Protein AF-A0AA40WFK2-F1 (afdb_monomer)

Solvent-accessible surface area (backbone atoms only — not comparable to full-atom values): 5455 Å² total; per-residue (Å²): 96,70,48,92,90,60,31,74,61,54,49,37,62,51,40,51,68,43,61,56,78,68,77,43,61,44,69,37,51,50,94,42,59,65,80,49,30,53,61,48,17,48,56,39,24,79,47,28,62,29,53,35,35,50,57,55,71,72,38,71,73,51,58,32,28,35,32,24,34,45,41,68,37,49,74,44,81,46,74,60,95,88,48,47,26,33,41,60,45,62,77,67,83,88,74,85,133

Sequence (97 aa):
MGTSTGGPRALQEVFSRIPEDISLPIFVVQHMPAGFTKAFAMRLNDHSKIKVKEAEDGESIEPNTGYVAPGDAHLSIHSKGGRKWIALSREGLVNGH

InterPro domains:
  IPR000673 Signal transduction response regulator, chemotaxis, protein-glutamate methylesterase [PF01339] (1-89)
  IPR000673 Signal transduction response regulator, chemotaxis, protein-glutamate methylesterase [PS50122] (1-97)
  IPR000673 Signal transduction response regulator, chemotaxis, protein-glutamate methylesterase [cd16432] (1-97)
  IPR035909 Methylesterase CheB, C-terminal [G3DSA:3.40.50.180] (1-97)
  IPR035909 Methylesterase CheB, C-terminal [SSF52738] (1-97)

Structure (mmCIF, N/CA/C/O backbone):
data_AF-A0AA40WFK2-F1
#
_entry.id   AF-A0AA40WFK2-F1
#
loop_
_atom_site.group_PDB
_atom_site.id
_atom_site.type_symbol
_atom_site.label_atom_id
_atom_site.label_alt_id
_atom_site.label_comp_id
_atom_site.label_asym_id
_atom_site.label_entity_id
_atom_site.label_seq_id
_atom_site.pdbx_PDB_ins_code
_atom_site.Cartn_x
_atom_site.Cartn_y
_atom_site.Cartn_z
_atom_site.occupancy
_atom_site.B_iso_or_equiv
_atom_site.auth_seq_id
_atom_site.auth_comp_id
_atom_site.auth_asym_id
_atom_site.auth_atom_id
_atom_site.pdbx_PDB_model_num
ATOM 1 N N . MET A 1 1 ? 7.629 -5.145 3.661 1.00 48.94 1 MET A N 1
ATOM 2 C CA . MET A 1 1 ? 7.741 -6.561 3.231 1.00 48.94 1 MET A CA 1
ATOM 3 C C . MET A 1 1 ? 8.186 -6.585 1.776 1.00 48.94 1 MET A C 1
ATOM 5 O O . MET A 1 1 ? 7.628 -5.792 1.029 1.00 48.94 1 MET A O 1
ATOM 9 N N . GLY A 1 2 ? 9.150 -7.429 1.387 1.00 45.31 2 GLY A N 1
ATOM 10 C CA . GLY A 1 2 ? 9.600 -7.576 -0.007 1.00 45.31 2 GLY A CA 1
ATOM 11 C C . GLY A 1 2 ? 9.909 -9.039 -0.340 1.00 45.31 2 GLY A C 1
ATOM 12 O O . GLY A 1 2 ? 10.485 -9.742 0.488 1.00 45.31 2 GLY A O 1
ATOM 13 N N . THR A 1 3 ? 9.474 -9.528 -1.506 1.00 49.94 3 THR A N 1
ATOM 14 C CA . THR A 1 3 ? 9.440 -10.976 -1.810 1.00 49.94 3 THR A CA 1
ATOM 15 C C . THR A 1 3 ? 9.582 -11.268 -3.315 1.00 49.94 3 THR A C 1
ATOM 17 O O . THR A 1 3 ? 8.743 -10.848 -4.095 1.00 49.94 3 THR A O 1
ATOM 20 N N . SER A 1 4 ? 10.610 -12.000 -3.765 1.00 54.28 4 SER A N 1
ATOM 21 C CA . SER A 1 4 ? 10.990 -12.052 -5.201 1.00 54.28 4 SER A CA 1
ATOM 22 C C . SER A 1 4 ? 10.314 -13.151 -6.056 1.00 54.28 4 SER A C 1
ATOM 24 O O . SER A 1 4 ? 10.011 -12.901 -7.216 1.00 54.28 4 SER A O 1
ATOM 26 N N . THR A 1 5 ? 9.992 -14.341 -5.526 1.00 44.72 5 THR A N 1
ATOM 27 C CA . THR A 1 5 ? 9.433 -15.456 -6.347 1.00 44.72 5 THR A CA 1
ATOM 28 C C . THR A 1 5 ? 8.124 -16.080 -5.838 1.00 44.72 5 THR A C 1
ATOM 30 O O . THR A 1 5 ? 7.551 -16.936 -6.502 1.00 44.72 5 THR A O 1
ATOM 33 N N . GLY A 1 6 ? 7.575 -15.596 -4.721 1.00 58.41 6 GLY A N 1
ATOM 34 C CA . GLY A 1 6 ? 6.234 -15.959 -4.215 1.00 58.41 6 GLY A CA 1
ATOM 35 C C . GLY A 1 6 ? 5.432 -14.758 -3.704 1.00 58.41 6 GLY A C 1
ATOM 36 O O . GLY A 1 6 ? 4.397 -14.905 -3.055 1.00 58.41 6 GLY A O 1
ATOM 37 N N . GLY A 1 7 ? 5.942 -13.558 -3.971 1.00 68.31 7 GLY A N 1
ATOM 38 C CA . GLY A 1 7 ? 5.587 -12.361 -3.233 1.00 68.31 7 GLY A CA 1
ATOM 39 C C . GLY A 1 7 ? 4.158 -11.881 -3.351 1.00 68.31 7 GLY A C 1
ATOM 40 O O . GLY A 1 7 ? 3.516 -11.674 -2.323 1.00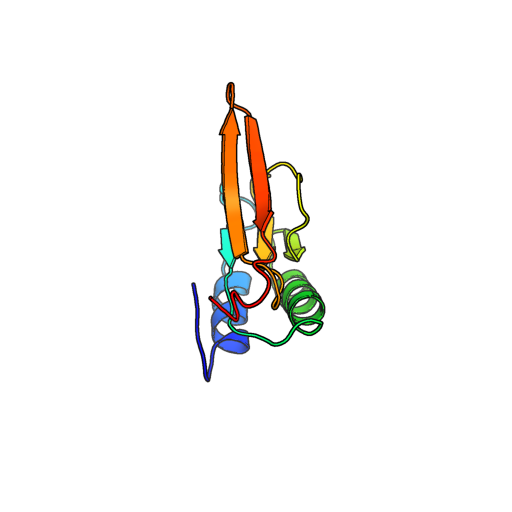 68.31 7 GLY A O 1
ATOM 41 N N . PRO A 1 8 ? 3.614 -11.772 -4.572 1.00 73.19 8 PRO A N 1
ATOM 42 C CA . PRO A 1 8 ? 2.249 -11.304 -4.743 1.00 73.19 8 PRO A CA 1
ATOM 43 C C . PRO A 1 8 ? 1.216 -12.186 -4.033 1.00 73.19 8 PRO A C 1
ATOM 45 O O . PRO A 1 8 ? 0.278 -11.663 -3.440 1.00 73.19 8 PRO A O 1
ATOM 48 N N . ARG A 1 9 ? 1.411 -13.512 -4.038 1.00 81.44 9 ARG A N 1
ATOM 49 C CA . ARG A 1 9 ? 0.497 -14.463 -3.389 1.00 81.44 9 ARG A CA 1
ATOM 50 C C . ARG A 1 9 ? 0.645 -14.456 -1.868 1.00 81.44 9 ARG A C 1
ATOM 52 O O . ARG A 1 9 ? -0.357 -14.419 -1.166 1.00 81.44 9 ARG A O 1
ATOM 59 N N . ALA A 1 10 ? 1.878 -14.426 -1.363 1.00 85.75 10 ALA A N 1
ATOM 60 C CA . ALA A 1 10 ? 2.127 -14.319 0.073 1.00 85.75 10 ALA A CA 1
ATOM 61 C C . ALA A 1 10 ? 1.564 -13.007 0.645 1.00 85.75 10 ALA A C 1
ATOM 63 O O . ALA A 1 10 ? 0.914 -13.010 1.686 1.00 85.75 10 ALA A O 1
ATOM 64 N N . LEU A 1 11 ? 1.751 -11.890 -0.065 1.00 87.69 11 LEU A N 1
ATOM 65 C CA . LEU A 1 11 ? 1.190 -10.603 0.336 1.00 87.69 11 LEU A CA 1
ATOM 66 C C . LEU A 1 11 ? -0.340 -10.617 0.284 1.00 87.69 11 LEU A C 1
ATOM 68 O O . LEU A 1 11 ? -0.957 -10.116 1.212 1.00 87.69 11 LEU A O 1
ATOM 72 N N . GLN A 1 12 ? -0.964 -11.244 -0.716 1.00 88.25 12 GLN A N 1
ATOM 73 C CA . GLN A 1 12 ? -2.422 -11.423 -0.725 1.00 88.25 12 GLN A CA 1
ATOM 74 C C . GLN A 1 12 ? -2.925 -12.182 0.505 1.00 88.25 12 GLN A C 1
ATOM 76 O O . GLN A 1 12 ? -3.861 -11.722 1.150 1.00 88.25 12 GLN A O 1
ATOM 81 N N . GLU A 1 13 ? -2.289 -13.300 0.863 1.00 90.56 13 GLU A N 1
ATOM 82 C CA . GLU A 1 13 ? -2.678 -14.081 2.045 1.00 90.56 13 GLU A CA 1
ATOM 83 C C . GLU A 1 13 ? -2.484 -13.315 3.357 1.00 90.56 13 GLU A C 1
ATOM 85 O O . GLU A 1 13 ? -3.256 -13.499 4.299 1.00 90.56 13 GLU A O 1
ATOM 90 N N . VAL A 1 14 ? -1.462 -12.458 3.433 1.00 91.69 14 VAL A N 1
ATOM 91 C CA . VAL A 1 14 ? -1.273 -11.557 4.573 1.00 91.69 14 VAL A CA 1
ATOM 92 C C . VAL A 1 14 ? -2.399 -10.528 4.603 1.00 91.69 14 VAL A C 1
ATOM 94 O O . VAL A 1 14 ? -3.108 -10.450 5.602 1.00 91.69 14 VAL A O 1
ATOM 97 N N . PHE A 1 15 ? -2.612 -9.788 3.510 1.00 93.62 15 PHE A N 1
ATOM 98 C CA . PHE A 1 15 ? -3.603 -8.710 3.420 1.00 93.62 15 PHE A CA 1
ATOM 99 C C . PHE A 1 15 ? -5.048 -9.183 3.611 1.00 93.62 15 PHE A C 1
ATOM 101 O O . PHE A 1 15 ? -5.857 -8.422 4.143 1.00 93.62 15 PHE A O 1
ATOM 108 N N . SER A 1 16 ? -5.365 -10.433 3.261 1.00 93.69 16 SER A N 1
ATOM 109 C CA . SER A 1 16 ? -6.693 -11.018 3.475 1.00 93.69 16 SER A CA 1
ATOM 110 C C . SER A 1 16 ? -7.003 -11.353 4.929 1.00 93.69 1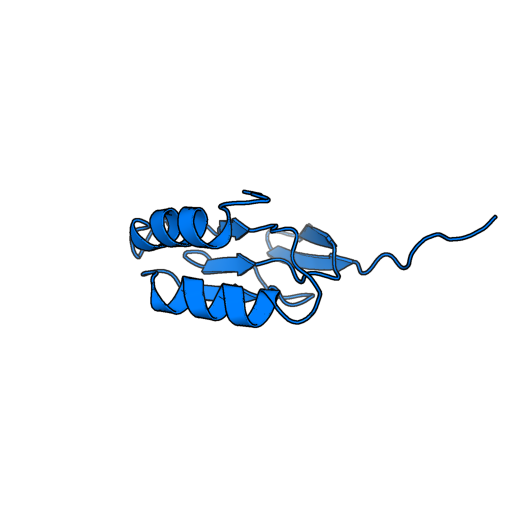6 SER A C 1
ATOM 112 O O . SER A 1 16 ? -8.156 -11.601 5.277 1.00 93.69 16 SER A O 1
ATOM 114 N N . ARG A 1 17 ? -5.981 -11.395 5.788 1.00 94.81 17 ARG A N 1
ATOM 115 C CA . ARG A 1 17 ? -6.119 -11.677 7.224 1.00 94.81 17 ARG A CA 1
ATOM 116 C C . ARG A 1 17 ? -6.074 -10.414 8.078 1.00 94.81 17 ARG A C 1
ATOM 118 O O . ARG A 1 17 ? -6.298 -10.496 9.282 1.00 94.81 17 ARG A O 1
ATOM 125 N N . ILE A 1 18 ? -5.785 -9.264 7.473 1.00 93.56 18 ILE A N 1
ATOM 126 C CA . ILE A 1 18 ? -5.729 -7.982 8.172 1.00 93.56 18 ILE A CA 1
ATOM 127 C C . ILE A 1 18 ? -7.161 -7.561 8.537 1.00 93.56 18 ILE A C 1
ATOM 129 O O . ILE A 1 18 ? -8.031 -7.555 7.659 1.00 93.56 18 ILE A O 1
ATOM 133 N N . PRO A 1 19 ? -7.445 -7.253 9.815 1.00 93.56 19 PRO A N 1
ATOM 134 C CA . PRO A 1 19 ? -8.749 -6.735 10.208 1.00 93.56 19 PRO A CA 1
ATOM 135 C C . PRO A 1 19 ? -8.964 -5.326 9.636 1.00 93.56 19 PRO A C 1
ATOM 137 O O . PRO A 1 19 ? -8.015 -4.637 9.283 1.00 93.56 19 PRO A O 1
ATOM 140 N N . GLU A 1 20 ? -10.220 -4.899 9.538 1.00 92.62 20 GLU A N 1
ATOM 141 C CA . GLU A 1 20 ? -10.581 -3.586 8.976 1.00 92.62 20 GLU A CA 1
ATOM 142 C C . GLU A 1 20 ? -10.000 -2.402 9.761 1.00 92.62 20 GLU A C 1
ATOM 144 O O . GLU A 1 20 ? -9.677 -1.374 9.168 1.00 92.62 20 GLU A O 1
ATOM 149 N N . ASP A 1 21 ? -9.825 -2.566 11.075 1.00 94.44 21 ASP A N 1
ATOM 150 C CA . ASP A 1 21 ? -9.237 -1.562 11.950 1.00 94.44 21 ASP A CA 1
ATOM 151 C C . ASP A 1 21 ? -7.997 -2.115 12.653 1.00 94.44 21 ASP A C 1
ATOM 153 O O . ASP A 1 21 ? -8.061 -2.798 13.674 1.00 94.44 21 ASP A O 1
ATOM 157 N N . ILE A 1 22 ? -6.846 -1.824 12.060 1.00 95.50 22 ILE A N 1
ATOM 158 C CA . ILE A 1 22 ? -5.528 -2.019 12.665 1.00 95.50 22 ILE A CA 1
ATOM 159 C C . ILE A 1 22 ? -4.964 -0.717 13.238 1.00 95.50 22 ILE A C 1
ATOM 161 O O . ILE A 1 22 ? -3.896 -0.739 13.847 1.00 95.50 22 ILE A O 1
ATOM 165 N N . SER A 1 23 ? -5.637 0.415 12.999 1.00 94.44 23 SER A N 1
ATOM 166 C CA . SER A 1 23 ? -5.229 1.767 13.395 1.00 94.44 23 SER A CA 1
ATOM 167 C C . SER A 1 23 ? -3.796 2.153 12.979 1.00 94.44 23 SER A C 1
ATOM 169 O O . SER A 1 23 ? -3.188 3.060 13.547 1.00 94.44 23 SER A O 1
ATOM 171 N N . LEU A 1 24 ? -3.241 1.478 11.965 1.00 94.69 24 LEU A N 1
ATOM 172 C CA . LEU A 1 24 ? -1.875 1.657 11.473 1.00 94.69 24 LEU A CA 1
ATOM 173 C C . LEU A 1 24 ? -1.839 1.652 9.935 1.00 94.69 24 LEU A C 1
ATOM 175 O O . LEU A 1 24 ? -2.614 0.928 9.307 1.00 94.69 24 LEU A O 1
ATOM 179 N N . PRO A 1 25 ? -0.942 2.433 9.308 1.00 96.19 25 PRO A N 1
ATOM 180 C CA . PRO A 1 25 ? -0.644 2.312 7.885 1.00 96.19 25 PRO A CA 1
ATOM 181 C C . PRO A 1 25 ? 0.288 1.121 7.615 1.00 96.19 25 PRO A C 1
ATOM 183 O O . PRO A 1 25 ? 1.117 0.758 8.453 1.00 96.19 25 PRO A O 1
ATOM 186 N N . ILE A 1 26 ? 0.215 0.553 6.411 1.00 96.44 26 ILE A N 1
ATOM 187 C CA . ILE A 1 26 ? 1.111 -0.518 5.952 1.00 96.44 26 ILE A CA 1
ATOM 188 C C . ILE A 1 26 ? 1.835 -0.067 4.691 1.00 96.44 26 ILE A C 1
ATOM 190 O O . ILE A 1 26 ? 1.213 0.449 3.774 1.00 96.44 26 ILE A O 1
ATOM 194 N N . PHE A 1 27 ? 3.142 -0.316 4.610 1.00 95.88 27 PHE A N 1
ATOM 195 C CA . PHE A 1 27 ? 3.949 -0.004 3.430 1.00 95.88 27 PHE A CA 1
ATOM 196 C C . PHE A 1 27 ? 4.517 -1.283 2.812 1.00 95.88 27 PHE A C 1
ATOM 198 O O . PHE A 1 27 ? 5.132 -2.118 3.488 1.00 95.88 27 PHE A O 1
ATOM 205 N N . VAL A 1 28 ? 4.316 -1.435 1.508 1.00 93.56 28 VAL A N 1
ATOM 206 C CA . VAL A 1 28 ? 4.737 -2.593 0.722 1.00 93.56 28 VAL A CA 1
ATOM 207 C C . VAL A 1 28 ? 5.713 -2.124 -0.345 1.00 93.56 28 VAL A C 1
ATOM 209 O O . VAL A 1 28 ? 5.371 -1.308 -1.194 1.00 93.56 28 VAL A O 1
ATOM 212 N N . VAL A 1 29 ? 6.927 -2.670 -0.316 1.00 90.75 29 VAL A N 1
ATOM 213 C CA . VAL A 1 29 ? 7.952 -2.426 -1.333 1.00 90.75 29 VAL A CA 1
ATOM 214 C C . VAL A 1 29 ? 8.234 -3.761 -1.992 1.00 90.75 29 VAL A C 1
ATOM 216 O O . VAL A 1 29 ? 8.857 -4.646 -1.407 1.00 90.75 29 VAL A O 1
ATOM 219 N N . GLN A 1 30 ? 7.709 -3.921 -3.199 1.00 85.75 30 GLN A N 1
ATOM 220 C CA . GLN A 1 30 ? 7.790 -5.158 -3.949 1.00 85.75 30 GLN A CA 1
ATOM 221 C C . GLN A 1 30 ? 8.545 -4.881 -5.245 1.00 85.75 30 GLN A C 1
ATOM 223 O O . GLN A 1 30 ? 8.156 -4.008 -6.012 1.00 85.75 30 GLN A O 1
ATOM 228 N N . HIS A 1 31 ? 9.628 -5.623 -5.482 1.00 82.19 31 HIS A N 1
ATOM 229 C CA . HIS A 1 31 ? 10.442 -5.490 -6.687 1.00 82.19 31 HIS A CA 1
ATOM 230 C C . HIS A 1 31 ? 9.626 -5.960 -7.900 1.00 82.19 31 HIS A C 1
ATOM 232 O O . HIS A 1 31 ? 9.515 -7.159 -8.164 1.00 82.19 31 HIS A O 1
ATOM 238 N N . MET A 1 32 ? 8.972 -5.014 -8.567 1.00 84.00 32 MET A N 1
ATOM 239 C CA . MET A 1 32 ? 8.097 -5.210 -9.718 1.00 84.00 32 MET 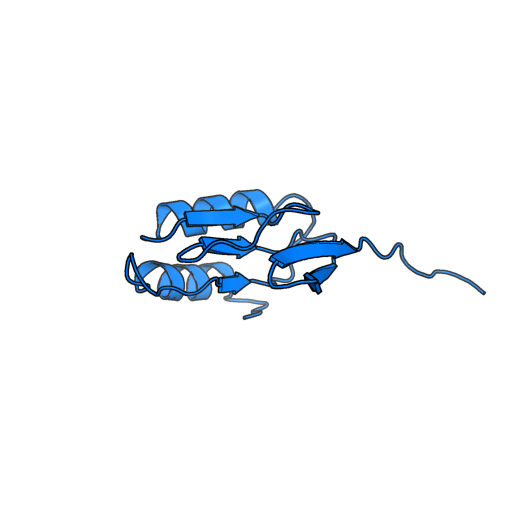A CA 1
ATOM 240 C C . MET A 1 32 ? 8.370 -4.106 -10.740 1.00 84.00 32 MET A C 1
ATOM 242 O O . MET A 1 32 ? 8.662 -2.982 -10.335 1.00 84.00 32 MET A O 1
ATOM 246 N N . PRO A 1 33 ? 8.258 -4.386 -12.050 1.00 82.00 33 PRO A N 1
ATOM 247 C CA . PRO A 1 33 ? 8.450 -3.356 -13.061 1.00 82.00 33 PRO A CA 1
ATOM 248 C C . PRO A 1 33 ? 7.425 -2.223 -12.927 1.00 82.00 33 PRO A C 1
ATOM 250 O O . PRO A 1 33 ? 6.276 -2.446 -12.519 1.00 82.00 33 PRO A O 1
ATOM 253 N N . ALA A 1 34 ? 7.832 -1.021 -13.337 1.00 75.94 34 ALA A N 1
ATOM 254 C CA . ALA A 1 34 ? 6.948 0.133 -13.445 1.00 75.94 34 ALA A CA 1
ATOM 255 C C . ALA A 1 34 ? 5.694 -0.224 -14.269 1.00 75.94 34 ALA A C 1
ATOM 257 O O . ALA A 1 34 ? 5.790 -0.849 -15.325 1.00 75.94 34 ALA A O 1
ATOM 258 N N . GLY A 1 35 ? 4.511 0.123 -13.758 1.00 81.31 35 GLY A N 1
ATOM 259 C CA . GLY A 1 35 ? 3.216 -0.194 -14.376 1.00 81.31 35 GLY A CA 1
ATOM 260 C C . GLY A 1 35 ? 2.523 -1.456 -13.844 1.00 81.31 35 GLY A C 1
ATOM 261 O O . GLY A 1 35 ? 1.303 -1.564 -13.960 1.00 81.31 35 GLY A O 1
ATOM 262 N N . PHE A 1 36 ? 3.240 -2.376 -13.187 1.00 90.00 36 PHE A N 1
ATOM 263 C CA . PHE A 1 36 ? 2.619 -3.557 -12.565 1.00 90.00 36 PHE A CA 1
ATOM 264 C C . PHE A 1 36 ? 2.198 -3.317 -11.110 1.00 90.00 36 PHE A C 1
ATOM 266 O O . PHE A 1 36 ? 1.296 -3.991 -10.609 1.00 90.00 36 PHE A O 1
ATOM 273 N N . THR A 1 37 ? 2.829 -2.360 -10.430 1.00 92.56 37 THR A N 1
ATOM 274 C CA . THR A 1 37 ? 2.583 -2.034 -9.018 1.00 92.56 37 THR A CA 1
ATOM 275 C C . THR A 1 37 ? 1.161 -1.526 -8.772 1.00 92.56 37 THR A C 1
ATOM 277 O O . THR A 1 37 ? 0.526 -1.952 -7.807 1.00 92.56 37 THR A O 1
ATOM 280 N N . LYS A 1 38 ? 0.586 -0.757 -9.703 1.00 92.88 38 LYS A N 1
ATOM 281 C CA . LYS A 1 38 ? -0.814 -0.313 -9.643 1.00 92.88 38 LYS A CA 1
ATOM 282 C C . LYS A 1 38 ? -1.814 -1.468 -9.702 1.00 92.88 38 LYS A C 1
ATOM 284 O O . LYS A 1 38 ? -2.724 -1.546 -8.877 1.00 92.88 38 LYS A O 1
ATOM 289 N N . ALA A 1 39 ? -1.632 -2.388 -10.650 1.00 92.69 39 ALA A N 1
ATOM 290 C CA . ALA A 1 39 ? -2.471 -3.583 -10.761 1.00 92.69 39 ALA A CA 1
ATOM 291 C C . ALA A 1 39 ? -2.307 -4.500 -9.538 1.00 92.69 39 ALA A C 1
ATOM 293 O O . ALA A 1 39 ? -3.272 -5.100 -9.065 1.00 92.69 39 ALA A O 1
ATOM 294 N N . PHE A 1 40 ? -1.092 -4.581 -8.990 1.00 93.31 40 PHE A N 1
ATOM 295 C CA . PHE A 1 40 ? -0.826 -5.324 -7.765 1.00 93.31 40 PHE A CA 1
ATOM 296 C C . PHE A 1 40 ? -1.540 -4.724 -6.548 1.00 93.31 40 PHE A C 1
ATOM 298 O O . PHE A 1 40 ? -2.197 -5.462 -5.816 1.00 93.31 40 PHE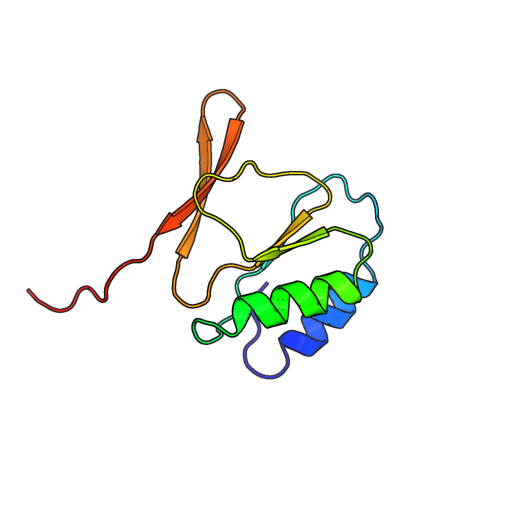 A O 1
ATOM 305 N N . ALA A 1 41 ? -1.484 -3.402 -6.373 1.00 95.31 41 ALA A N 1
ATOM 306 C CA . ALA A 1 41 ? -2.187 -2.704 -5.301 1.00 95.31 41 ALA A CA 1
ATOM 307 C C . ALA A 1 41 ? -3.706 -2.901 -5.379 1.00 95.31 41 ALA A C 1
ATOM 309 O O . ALA A 1 41 ? -4.327 -3.228 -4.372 1.00 95.31 41 ALA A O 1
ATOM 310 N N . MET A 1 42 ? -4.287 -2.792 -6.580 1.00 95.25 42 MET A N 1
ATOM 311 C CA . MET A 1 42 ? -5.709 -3.073 -6.812 1.00 95.25 42 MET A CA 1
ATOM 312 C C . MET A 1 42 ? -6.070 -4.502 -6.398 1.00 95.25 42 MET A C 1
ATOM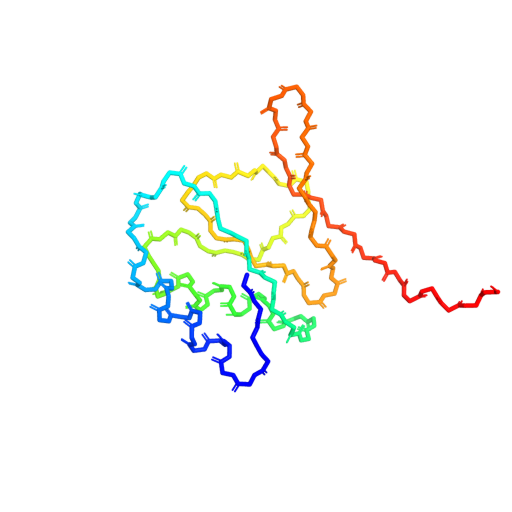 314 O O . MET A 1 42 ? -7.033 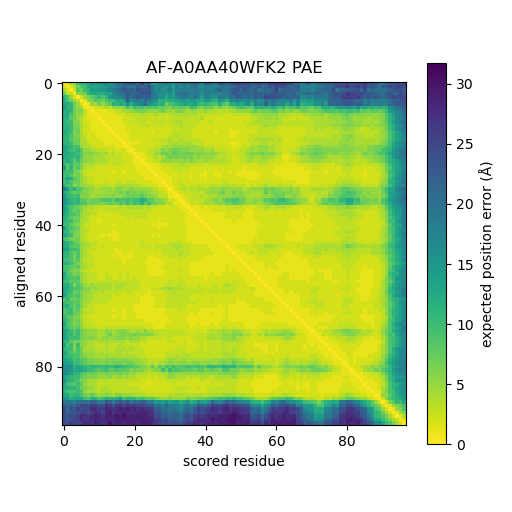-4.723 -5.675 1.00 95.25 42 MET A O 1
ATOM 318 N N . ARG A 1 43 ? -5.238 -5.478 -6.766 1.00 94.12 43 ARG A N 1
ATOM 319 C CA . ARG A 1 43 ? -5.486 -6.875 -6.413 1.00 94.12 43 ARG A CA 1
ATOM 320 C C . ARG A 1 43 ? -5.404 -7.141 -4.911 1.00 94.12 43 ARG A C 1
ATOM 322 O O . ARG A 1 43 ? -6.159 -7.970 -4.412 1.00 94.12 43 ARG A O 1
ATOM 329 N N . LEU A 1 44 ? -4.485 -6.481 -4.202 1.00 95.19 44 LEU A N 1
ATOM 330 C CA . LEU A 1 44 ? -4.428 -6.534 -2.739 1.00 95.19 44 LEU A CA 1
ATOM 331 C C . LEU A 1 44 ? -5.667 -5.885 -2.117 1.00 95.19 44 LEU A C 1
ATOM 333 O O . LEU A 1 44 ? -6.218 -6.446 -1.176 1.00 95.19 44 LEU A O 1
ATOM 337 N N . ASN A 1 45 ? -6.120 -4.753 -2.664 1.00 96.69 45 ASN A N 1
ATOM 338 C CA . ASN A 1 45 ? -7.320 -4.053 -2.212 1.00 96.69 45 ASN A CA 1
ATOM 339 C C . ASN A 1 45 ? -8.565 -4.944 -2.310 1.00 96.69 45 ASN A C 1
ATOM 341 O O . ASN A 1 45 ? -9.301 -5.058 -1.341 1.00 96.69 45 ASN A O 1
ATOM 345 N N . ASP A 1 46 ? -8.750 -5.643 -3.434 1.00 96.00 46 ASP A N 1
ATOM 346 C CA . ASP A 1 46 ? -9.896 -6.541 -3.647 1.00 96.00 46 ASP A CA 1
ATOM 347 C C . ASP A 1 46 ? -9.951 -7.712 -2.651 1.00 96.00 46 ASP A C 1
ATOM 349 O O . ASP A 1 46 ? -11.007 -8.303 -2.436 1.00 96.00 46 ASP A O 1
ATOM 353 N N . HIS A 1 47 ? -8.810 -8.066 -2.054 1.00 93.94 47 HIS A N 1
ATOM 354 C CA . HIS A 1 47 ? -8.686 -9.180 -1.114 1.00 93.94 47 HIS A CA 1
ATOM 355 C C . HIS A 1 47 ? -8.453 -8.719 0.327 1.00 93.94 47 HIS A C 1
ATOM 357 O O . HIS A 1 47 ? -8.193 -9.565 1.177 1.00 93.94 47 HIS A O 1
ATOM 363 N N . SER A 1 48 ? -8.525 -7.418 0.624 1.00 95.69 48 SER A N 1
ATOM 364 C CA . SER A 1 48 ? -8.277 -6.874 1.960 1.00 95.69 48 SER A CA 1
ATOM 365 C C . SER A 1 48 ? -9.496 -6.150 2.519 1.00 95.69 48 SER A C 1
ATOM 367 O O . SER A 1 48 ? -10.372 -5.703 1.785 1.00 95.69 48 SER A O 1
ATOM 369 N N . LYS A 1 49 ? -9.552 -6.033 3.848 1.00 96.50 49 LYS A N 1
ATOM 370 C CA . LYS A 1 49 ? -10.554 -5.213 4.544 1.00 96.50 49 LYS A CA 1
ATOM 371 C C . LYS A 1 49 ? -10.124 -3.755 4.693 1.00 96.50 49 LYS A C 1
ATOM 373 O O . LYS A 1 49 ? -10.963 -2.895 4.929 1.00 96.50 49 LYS A O 1
ATOM 378 N N . ILE A 1 50 ? -8.823 -3.494 4.581 1.00 97.31 50 ILE A N 1
ATOM 379 C CA . ILE A 1 50 ? -8.257 -2.146 4.588 1.00 97.31 50 ILE A CA 1
ATOM 380 C C . ILE A 1 50 ? -8.121 -1.631 3.157 1.00 97.31 50 ILE A C 1
ATOM 382 O O . ILE A 1 50 ? -8.000 -2.412 2.212 1.00 97.31 50 ILE A O 1
ATOM 386 N N . LYS A 1 51 ? -8.086 -0.308 2.991 1.00 97.69 51 LYS A N 1
ATOM 387 C CA . LYS A 1 51 ? -7.815 0.298 1.685 1.00 97.69 51 LYS A CA 1
ATOM 388 C C . LYS A 1 51 ? -6.393 -0.052 1.260 1.00 97.69 51 LYS A C 1
ATOM 390 O O . LYS A 1 51 ? -5.475 0.101 2.055 1.00 97.69 51 LYS A O 1
ATOM 395 N N . VAL A 1 52 ? -6.173 -0.453 0.014 1.00 97.75 52 VAL A N 1
ATOM 396 C CA . VAL A 1 52 ? -4.825 -0.630 -0.545 1.00 97.75 52 VAL A CA 1
ATOM 397 C C . VAL A 1 52 ? -4.705 0.141 -1.853 1.00 97.75 52 VAL A C 1
ATOM 399 O O . VAL A 1 52 ? -5.573 0.060 -2.720 1.00 97.75 52 VAL A O 1
ATOM 402 N N . LYS A 1 53 ? -3.634 0.920 -2.007 1.00 97.75 53 LYS A N 1
ATOM 403 C CA . LYS A 1 53 ? -3.365 1.701 -3.220 1.00 97.75 53 LYS A CA 1
ATOM 404 C C . LYS A 1 53 ? -1.873 1.770 -3.524 1.00 97.75 53 LYS A C 1
ATOM 406 O O . LYS A 1 53 ? -1.035 1.552 -2.652 1.00 97.75 53 LYS A O 1
ATOM 411 N N . GLU A 1 54 ? -1.546 2.061 -4.777 1.00 97.19 54 GLU A N 1
ATOM 412 C CA . GLU A 1 54 ? -0.198 2.510 -5.122 1.00 97.19 54 GLU A CA 1
ATOM 413 C C . GLU A 1 54 ? 0.028 3.887 -4.494 1.00 97.19 54 GLU A C 1
ATOM 415 O O . GLU A 1 54 ? -0.883 4.713 -4.487 1.00 97.19 54 GLU A O 1
ATOM 420 N N . ALA A 1 55 ? 1.204 4.092 -3.914 1.00 96.94 55 ALA A N 1
ATOM 421 C CA . ALA A 1 55 ? 1.554 5.327 -3.239 1.00 96.94 55 ALA A CA 1
ATOM 422 C C . ALA A 1 55 ? 1.702 6.484 -4.234 1.00 96.94 55 ALA A C 1
ATOM 424 O O . ALA A 1 55 ? 2.248 6.318 -5.325 1.00 96.94 55 ALA A O 1
ATOM 425 N N . GLU A 1 56 ? 1.258 7.661 -3.817 1.00 96.38 56 GLU A N 1
ATOM 426 C CA . GLU A 1 56 ? 1.340 8.923 -4.538 1.00 96.38 56 GLU A CA 1
ATOM 427 C C . GLU A 1 56 ? 2.246 9.903 -3.785 1.00 96.38 56 GLU A C 1
ATOM 429 O O . GLU A 1 56 ? 2.314 9.915 -2.554 1.00 96.38 56 GLU A O 1
ATOM 434 N N . ASP A 1 57 ? 2.967 10.735 -4.532 1.00 96.50 57 ASP A N 1
ATOM 435 C CA . ASP A 1 57 ? 3.866 11.717 -3.935 1.00 96.50 57 ASP A CA 1
ATOM 436 C C . ASP A 1 57 ? 3.084 12.827 -3.220 1.00 96.50 57 ASP A C 1
ATOM 438 O O . ASP A 1 57 ? 2.089 13.342 -3.730 1.00 96.50 57 ASP A O 1
ATOM 442 N N . GLY A 1 58 ? 3.536 13.198 -2.023 1.00 96.12 58 GLY A N 1
ATOM 443 C CA . GLY A 1 58 ? 2.936 14.255 -1.213 1.00 96.12 58 GLY A CA 1
ATOM 444 C C . GLY A 1 58 ? 1.645 13.867 -0.486 1.00 96.12 58 GLY A C 1
ATOM 445 O O . GLY A 1 58 ? 1.088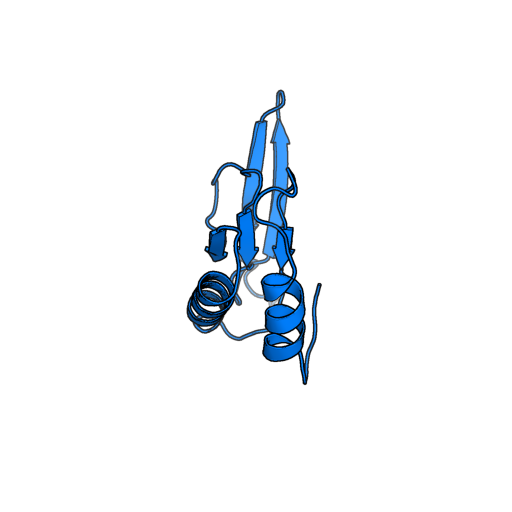 14.707 0.229 1.00 96.12 58 GLY A O 1
ATOM 446 N N . GLU A 1 59 ? 1.159 12.629 -0.622 1.00 96.81 59 GLU A N 1
ATOM 447 C CA . GLU A 1 59 ? -0.083 12.220 0.034 1.00 96.81 59 GLU A CA 1
ATOM 448 C C . GLU A 1 59 ? 0.092 12.023 1.548 1.00 96.81 59 GLU A C 1
ATOM 450 O O . GLU A 1 59 ? 1.131 11.557 2.031 1.00 96.81 59 GLU A O 1
ATOM 455 N N . SER A 1 60 ? -0.937 12.392 2.316 1.00 97.06 60 SER A N 1
ATOM 456 C CA . SER A 1 60 ? -0.976 12.148 3.760 1.00 97.06 60 SER A CA 1
ATOM 457 C C . SER A 1 60 ? -1.064 10.648 4.052 1.00 97.06 60 SER A C 1
ATOM 459 O O . SER A 1 60 ? -1.698 9.888 3.319 1.00 97.06 60 SER A O 1
ATOM 461 N N . ILE A 1 61 ? -0.420 10.228 5.140 1.00 97.00 61 ILE A N 1
ATOM 462 C CA . ILE A 1 61 ? -0.451 8.833 5.584 1.00 97.00 61 ILE A CA 1
ATOM 463 C C . ILE A 1 61 ? -1.672 8.622 6.476 1.00 97.00 61 ILE A C 1
ATOM 465 O O . ILE A 1 61 ? -1.738 9.166 7.578 1.00 97.00 61 ILE A O 1
ATOM 469 N N . GLU A 1 62 ? -2.587 7.783 6.008 1.00 96.69 62 GLU A N 1
ATOM 470 C CA . GLU A 1 62 ? -3.841 7.462 6.676 1.00 96.69 62 GLU A CA 1
ATOM 471 C C . GLU A 1 62 ? -3.752 6.101 7.388 1.00 96.69 62 GLU A C 1
ATOM 473 O O . GLU A 1 62 ? -3.129 5.163 6.872 1.00 96.69 62 GLU A O 1
ATOM 478 N N . PRO A 1 63 ? -4.376 5.948 8.570 1.00 96.44 63 PRO A N 1
ATOM 479 C CA . PRO A 1 63 ? -4.536 4.640 9.195 1.00 96.44 63 PRO A CA 1
ATOM 480 C C . PRO A 1 63 ? -5.399 3.721 8.318 1.00 96.44 63 PRO A C 1
ATOM 482 O O . PRO A 1 63 ? -6.140 4.180 7.447 1.00 96.44 63 PRO A O 1
ATOM 485 N N . ASN A 1 64 ? -5.308 2.407 8.549 1.00 97.12 64 ASN A N 1
ATOM 486 C CA . ASN A 1 64 ? -6.108 1.403 7.833 1.00 97.12 64 ASN A CA 1
ATOM 487 C C . ASN A 1 64 ? -5.947 1.505 6.303 1.00 97.12 64 ASN A C 1
ATOM 489 O O . ASN A 1 64 ? -6.884 1.271 5.536 1.00 97.12 64 ASN A O 1
ATOM 493 N N . THR A 1 65 ? -4.738 1.880 5.868 1.00 97.88 65 THR A N 1
ATOM 494 C CA . THR A 1 65 ? -4.370 2.018 4.458 1.00 97.88 65 THR A CA 1
ATOM 495 C C . THR A 1 65 ? -3.027 1.344 4.181 1.00 97.88 65 THR A C 1
ATOM 497 O O . THR A 1 65 ? -2.027 1.582 4.861 1.00 97.88 65 THR A O 1
ATOM 500 N N . GLY A 1 66 ? -3.010 0.482 3.169 1.00 97.50 66 GLY A N 1
ATOM 501 C CA . GLY A 1 66 ? -1.829 -0.122 2.576 1.00 97.50 66 GLY A CA 1
ATOM 502 C C . GLY A 1 66 ? -1.333 0.685 1.378 1.00 97.50 66 GLY A C 1
ATOM 503 O O . GLY A 1 66 ? -2.081 0.930 0.434 1.00 97.50 66 GLY A O 1
ATOM 504 N N . TYR A 1 67 ? -0.055 1.043 1.390 1.00 97.75 67 TYR A N 1
ATOM 505 C CA . TYR A 1 67 ? 0.624 1.793 0.341 1.00 97.75 67 TYR A CA 1
ATOM 506 C C . TYR A 1 67 ? 1.653 0.903 -0.351 1.00 97.75 67 TYR A C 1
ATOM 508 O O . TYR A 1 67 ? 2.597 0.422 0.278 1.00 97.75 67 TYR A O 1
ATOM 516 N N . VAL A 1 68 ? 1.479 0.682 -1.650 1.00 96.06 68 VAL A N 1
ATOM 517 C CA . VAL A 1 68 ? 2.428 -0.051 -2.493 1.00 96.06 68 VAL A CA 1
ATOM 518 C C . VAL A 1 68 ? 3.349 0.952 -3.177 1.00 96.06 68 VAL A C 1
ATOM 520 O O . VAL A 1 68 ? 2.873 1.826 -3.896 1.00 96.06 68 VAL A O 1
ATOM 523 N N . ALA A 1 69 ? 4.659 0.840 -2.967 1.00 94.94 69 ALA A N 1
ATOM 524 C CA . ALA A 1 69 ? 5.631 1.688 -3.650 1.00 94.94 69 ALA A CA 1
ATOM 525 C C . ALA A 1 69 ? 5.579 1.458 -5.176 1.00 94.94 69 ALA A C 1
ATO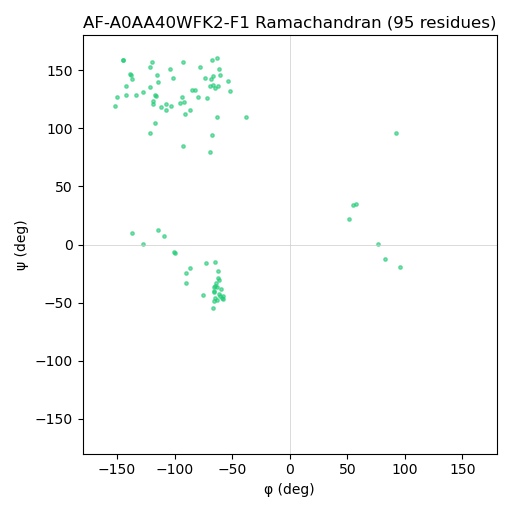M 527 O O . ALA A 1 69 ? 5.527 0.296 -5.598 1.00 94.94 69 ALA A O 1
ATOM 528 N N . PRO A 1 70 ? 5.607 2.519 -6.004 1.00 93.81 70 PRO A N 1
ATOM 529 C CA . PRO A 1 70 ? 5.725 2.374 -7.451 1.00 93.81 70 PRO A CA 1
ATOM 530 C C . PRO A 1 70 ? 7.028 1.671 -7.837 1.00 93.81 70 PRO A C 1
ATOM 532 O O . PRO A 1 70 ? 8.060 1.866 -7.198 1.00 93.81 70 PRO A O 1
ATOM 535 N N . GLY A 1 71 ? 6.998 0.880 -8.910 1.00 89.88 71 GLY A N 1
ATOM 536 C CA . GLY A 1 71 ? 8.159 0.091 -9.345 1.00 89.88 71 GLY A CA 1
ATOM 537 C C . GLY A 1 71 ? 9.372 0.914 -9.808 1.00 89.88 71 GLY A C 1
ATOM 538 O O . GLY A 1 71 ? 10.463 0.370 -9.936 1.00 89.88 71 GLY A O 1
ATOM 539 N N . ASP A 1 72 ? 9.188 2.209 -10.066 1.00 89.06 72 ASP A N 1
ATOM 540 C CA . ASP A 1 72 ? 10.199 3.162 -10.538 1.00 89.06 72 ASP A CA 1
ATOM 541 C C . ASP A 1 72 ? 10.520 4.277 -9.528 1.00 89.06 72 ASP A C 1
ATOM 543 O O . ASP A 1 72 ? 11.151 5.271 -9.893 1.00 89.06 72 ASP A O 1
ATOM 547 N N . ALA A 1 73 ? 10.082 4.144 -8.274 1.00 89.62 73 ALA A N 1
ATOM 548 C CA . ALA A 1 73 ? 10.297 5.159 -7.250 1.00 89.62 73 ALA A CA 1
ATOM 549 C C . ALA A 1 73 ? 10.702 4.553 -5.901 1.00 89.62 73 ALA A C 1
ATOM 551 O O . ALA A 1 73 ? 10.163 3.542 -5.452 1.00 89.62 73 ALA A O 1
ATOM 552 N N . HIS A 1 74 ? 11.607 5.237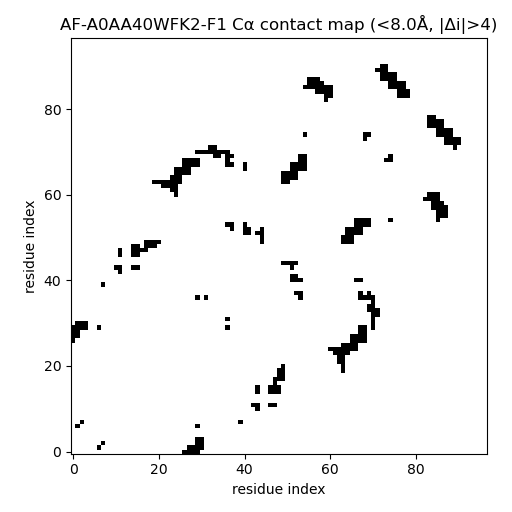 -5.206 1.00 91.25 74 HIS A N 1
ATOM 553 C CA . HIS A 1 74 ? 11.855 5.014 -3.790 1.00 91.25 74 HIS A CA 1
ATOM 554 C C . HIS A 1 74 ? 10.781 5.719 -2.959 1.00 91.25 74 HIS A C 1
ATOM 556 O O . HIS A 1 74 ? 10.554 6.919 -3.098 1.00 91.25 74 HIS A O 1
ATOM 562 N N . LEU A 1 75 ? 10.133 4.964 -2.069 1.00 94.00 75 LEU A N 1
ATOM 563 C CA . LEU A 1 75 ? 9.154 5.485 -1.119 1.00 94.00 75 LEU A CA 1
ATOM 564 C C . LEU A 1 75 ? 9.843 5.850 0.196 1.00 94.00 75 LEU A C 1
ATOM 566 O O . LEU A 1 75 ? 10.431 4.993 0.852 1.00 94.00 75 LEU A O 1
ATOM 570 N N . SER A 1 76 ? 9.710 7.111 0.601 1.00 94.88 76 SER A N 1
ATOM 571 C CA . SER A 1 76 ? 10.169 7.641 1.886 1.00 94.88 76 SER A CA 1
ATOM 572 C C . SER A 1 76 ? 9.008 8.230 2.684 1.00 94.88 76 SER A C 1
ATOM 574 O O . SER A 1 76 ? 8.017 8.698 2.125 1.00 94.88 76 SER A O 1
ATOM 576 N N . ILE A 1 77 ? 9.132 8.228 4.012 1.00 95.19 77 ILE A N 1
ATOM 577 C CA . ILE A 1 77 ? 8.156 8.844 4.916 1.00 95.19 77 ILE A CA 1
ATOM 578 C C . ILE A 1 77 ? 8.768 10.116 5.482 1.00 95.19 77 ILE A C 1
ATOM 580 O O . ILE A 1 77 ? 9.803 10.075 6.145 1.00 95.19 77 ILE A O 1
ATOM 584 N N . HIS A 1 78 ? 8.107 11.242 5.250 1.00 95.50 78 HIS A N 1
ATOM 585 C CA . HIS A 1 78 ? 8.504 12.528 5.801 1.00 95.50 78 HIS A CA 1
ATOM 586 C C . HIS A 1 78 ? 7.587 12.911 6.960 1.00 95.50 78 HIS A C 1
ATOM 588 O O . HIS A 1 78 ? 6.423 12.513 7.017 1.00 95.50 78 HIS A O 1
ATOM 594 N N . SER A 1 79 ? 8.123 13.684 7.904 1.00 94.81 79 SER A N 1
ATOM 595 C CA . SER A 1 79 ? 7.386 14.164 9.071 1.00 94.81 79 SER A CA 1
ATOM 596 C C . SER A 1 79 ? 7.803 15.588 9.417 1.00 94.81 79 SER A C 1
ATOM 598 O O . SER A 1 79 ? 8.991 15.869 9.569 1.00 94.81 79 SER A O 1
ATOM 600 N N . LYS A 1 80 ? 6.832 16.494 9.572 1.00 94.81 80 LYS A N 1
ATOM 601 C CA . LYS A 1 80 ? 7.061 17.880 10.008 1.00 94.81 80 LYS A CA 1
ATOM 602 C C . LYS A 1 80 ? 5.846 18.402 10.764 1.00 94.81 80 LYS A C 1
ATOM 604 O O . LYS A 1 80 ? 4.730 18.342 10.261 1.00 94.81 80 LYS A O 1
ATOM 609 N N . GLY A 1 81 ? 6.067 18.920 11.975 1.00 93.25 81 GLY A N 1
ATOM 610 C CA . GLY A 1 81 ? 5.003 19.519 12.792 1.00 93.25 81 GLY A CA 1
ATOM 611 C C . GLY A 1 81 ? 3.837 18.570 13.097 1.00 93.25 81 GLY A C 1
ATOM 612 O O . GLY A 1 81 ? 2.693 19.002 13.091 1.00 93.25 81 GLY A O 1
ATOM 613 N N . GLY A 1 82 ? 4.105 17.272 13.285 1.00 90.25 82 GLY A N 1
ATOM 614 C CA . GLY A 1 82 ? 3.077 16.251 13.541 1.00 90.25 82 GLY A CA 1
ATOM 615 C C . GLY A 1 82 ? 2.382 15.696 12.291 1.00 90.25 82 GLY A C 1
ATOM 616 O O . GLY A 1 82 ? 1.745 14.650 12.372 1.00 90.25 82 GLY A O 1
ATOM 617 N N . ARG A 1 83 ? 2.554 16.324 11.121 1.00 92.12 83 ARG A N 1
ATOM 618 C CA . ARG A 1 83 ? 2.060 15.800 9.843 1.00 92.12 83 ARG A CA 1
ATOM 619 C C . ARG A 1 83 ? 3.063 14.814 9.254 1.00 92.12 83 ARG A C 1
ATOM 621 O O . ARG A 1 83 ? 4.246 15.143 9.163 1.00 92.12 83 ARG A O 1
ATOM 628 N N . LYS A 1 84 ? 2.581 13.653 8.803 1.00 95.31 84 LYS A N 1
ATOM 629 C CA . LYS A 1 84 ? 3.363 12.670 8.040 1.00 95.31 84 LYS A CA 1
ATOM 630 C C . LYS A 1 84 ? 2.820 12.537 6.619 1.00 95.31 84 LYS A C 1
ATOM 632 O O . LYS A 1 84 ? 1.604 12.544 6.433 1.00 95.31 84 LYS A O 1
ATOM 637 N N . TRP A 1 85 ? 3.708 12.421 5.638 1.00 97.50 85 TRP A N 1
ATOM 638 C CA . TRP A 1 85 ? 3.346 12.238 4.230 1.00 97.50 85 TRP A CA 1
ATOM 639 C C . TRP A 1 85 ? 4.344 11.329 3.515 1.00 97.50 85 TRP A C 1
ATOM 641 O O . TRP A 1 85 ? 5.476 11.146 3.975 1.00 97.50 85 TRP A O 1
ATOM 651 N N . ILE A 1 86 ? 3.905 10.755 2.399 1.00 97.69 86 ILE A N 1
ATOM 652 C CA . ILE A 1 86 ? 4.748 9.966 1.504 1.00 97.69 86 ILE A CA 1
ATOM 653 C C . ILE A 1 86 ? 5.519 10.911 0.582 1.00 97.69 86 ILE A C 1
ATOM 655 O O . ILE A 1 86 ? 4.943 11.826 0.001 1.00 97.69 86 ILE A O 1
ATOM 659 N N . ALA A 1 87 ? 6.821 10.679 0.451 1.00 96.75 87 ALA A N 1
ATOM 660 C CA . ALA A 1 87 ? 7.669 11.302 -0.554 1.00 96.75 87 ALA A CA 1
ATOM 661 C C . ALA A 1 87 ? 8.204 10.215 -1.489 1.00 96.75 87 ALA A C 1
ATOM 663 O O . ALA A 1 87 ? 8.758 9.214 -1.025 1.00 96.75 87 ALA A O 1
ATOM 664 N N . LEU A 1 88 ? 8.034 10.402 -2.793 1.00 94.81 88 LEU A N 1
ATOM 665 C CA . LEU A 1 88 ? 8.518 9.489 -3.818 1.00 94.81 88 LEU A CA 1
ATOM 666 C C . LEU A 1 88 ? 9.707 10.111 -4.543 1.00 94.81 88 LEU A C 1
ATOM 668 O O . LEU A 1 88 ? 9.569 11.112 -5.243 1.00 94.81 88 LEU A O 1
ATOM 672 N N . SER A 1 89 ? 10.879 9.493 -4.424 1.00 93.00 89 SER A N 1
ATOM 673 C CA . SER A 1 89 ? 12.064 9.889 -5.180 1.00 93.00 89 SER A CA 1
ATOM 674 C C . SER A 1 89 ? 12.306 8.914 -6.324 1.00 93.00 89 SER A C 1
ATOM 676 O O . SER A 1 89 ? 12.529 7.720 -6.138 1.00 93.00 89 SER A O 1
ATOM 678 N N . ARG A 1 90 ? 12.277 9.435 -7.547 1.00 86.75 90 ARG A N 1
ATOM 679 C CA . ARG A 1 90 ? 12.727 8.710 -8.734 1.00 86.75 90 ARG A CA 1
ATOM 680 C C . ARG A 1 90 ? 14.184 9.077 -8.918 1.00 86.75 90 ARG A C 1
ATOM 682 O O . ARG A 1 90 ? 14.496 10.055 -9.593 1.00 86.75 90 ARG A O 1
ATOM 689 N N . GLU A 1 91 ? 15.075 8.374 -8.230 1.00 66.38 91 GLU A N 1
ATOM 690 C CA . GLU A 1 91 ? 16.485 8.505 -8.568 1.00 66.38 91 GLU A CA 1
ATOM 691 C C . GLU A 1 91 ? 16.638 7.990 -9.998 1.00 66.38 91 GLU A C 1
ATOM 693 O O . GLU A 1 91 ? 16.461 6.803 -10.276 1.00 66.38 91 GLU A O 1
ATOM 698 N N . GLY A 1 92 ? 16.906 8.906 -10.932 1.00 50.59 92 GLY A N 1
ATOM 699 C CA . GLY A 1 92 ? 17.474 8.506 -12.207 1.00 50.59 92 GLY A CA 1
ATOM 700 C C . GLY A 1 92 ? 18.724 7.694 -11.901 1.00 50.59 92 GLY A C 1
ATOM 701 O O . GLY A 1 92 ? 19.442 8.025 -10.957 1.00 50.59 92 GLY A O 1
ATOM 702 N N . LEU A 1 93 ? 18.967 6.629 -12.667 1.00 45.47 93 LEU A N 1
ATOM 703 C CA . LEU A 1 93 ? 20.277 5.986 -12.716 1.00 45.47 93 LEU A CA 1
ATOM 704 C C . LEU A 1 93 ? 21.340 7.087 -12.647 1.00 45.47 93 LEU A C 1
ATOM 706 O O . LEU A 1 93 ? 21.478 7.859 -13.597 1.00 45.47 93 LEU A O 1
ATOM 710 N N . VAL A 1 94 ? 22.058 7.191 -11.529 1.00 45.50 94 VAL A N 1
ATOM 711 C CA . VAL A 1 94 ? 23.289 7.975 -11.465 1.00 45.50 94 VAL A CA 1
ATOM 712 C C . VAL A 1 94 ? 24.307 7.219 -12.310 1.00 45.50 94 VAL A C 1
ATOM 714 O O . VAL A 1 94 ? 25.105 6.430 -11.821 1.00 45.50 94 VAL A O 1
ATOM 717 N N . ASN A 1 95 ? 24.196 7.395 -13.624 1.00 44.25 95 ASN A N 1
ATOM 718 C CA . ASN A 1 95 ? 25.223 7.055 -14.583 1.00 44.25 95 ASN A CA 1
ATOM 719 C C . ASN A 1 95 ? 26.096 8.296 -14.771 1.00 44.25 95 ASN A C 1
ATOM 721 O O . ASN A 1 95 ? 25.655 9.275 -15.365 1.00 44.25 95 ASN A O 1
ATOM 725 N N . GLY A 1 96 ? 27.341 8.192 -14.305 1.00 47.00 96 GLY A N 1
ATOM 726 C CA . GLY A 1 96 ? 28.481 8.927 -14.844 1.00 47.00 96 GLY A CA 1
ATOM 727 C C . GLY A 1 96 ? 28.798 10.270 -14.191 1.00 47.00 96 GLY A C 1
ATOM 728 O O . GLY A 1 96 ? 28.294 11.301 -14.622 1.00 47.00 96 GLY A O 1
ATOM 729 N N . HIS A 1 97 ? 29.737 10.256 -13.244 1.00 38.50 97 HIS A N 1
ATOM 730 C CA . HIS A 1 97 ? 31.093 10.796 -13.436 1.00 38.50 97 HIS A CA 1
ATOM 731 C C . HIS A 1 97 ? 32.038 10.233 -12.371 1.00 38.50 97 HIS A C 1
ATOM 733 O O . HIS A 1 97 ? 31.600 10.102 -11.207 1.00 38.50 97 HIS A O 1
#

Secondary structure (DSSP, 8-state):
---SSSHHHHHHHHHTTS-S--SS-EEE-----TTHHHHHHHHHHHT-SSEEEE--TT-B--TTEEEEPPTTSEEEEEEETTEEEEEEE--------

pLDDT: mean 86.91, std 15.94, range [38.5, 97.88]

Foldseek 3Di:
DEDAPCPLVVLLVVQLPDDQAPQAEAEAEYQDAAPVQQVSQVSSCVRHSARGGAFDAFAWGGGSYYYYDGNQWDWDWDDDPRTIGIHTDRPDPPPDD

Radius of gyration: 14.05 Å; Cα contacts (8 Å, |Δi|>4): 179; chains: 1; bounding box: 42×36×28 Å

Mean predicted aligned error: 6.23 Å

Organism: NCBI:txid44276

Nearest PDB structures (foldseek):
  3sft-assembly1_A  TM=9.268E-01  e=6.569E-12  Thermotoga maritima
  6ymz-assembly1_A  TM=8.992E-01  e=8.896E-11  Pectobacterium atrosepticum SCRI1043
  6ymz-assembly5_E  TM=9.191E-01  e=1.821E-10  Pectobacterium atrosepticum SCRI1043
  6ymz-assembly3_C  TM=9.167E-01  e=2.692E-10  Pectobacterium atrosepticum SCRI1043
  1chd-assembly1_A  TM=8.963E-01  e=1.821E-10  Salmonella enterica subsp. enterica serovar Typhimurium str. LT2